Protein AF-A0A023DJX2-F1 (afdb_monomer)

Mean predicted aligned error: 3.24 Å

Radius of gyration: 12.94 Å; Cα contacts (8 Å, |Δi|>4): 183; chains: 1; bounding box: 26×28×33 Å

Sequence (106 aa):
MFADAISPQEKQSIYFDQFLWHIFSYEKLPCLEGKEAMRAFREMNRVICYLFYQEREETYMLINAENLRAEGLRNEHDVCVVDPHFMWTYVQTHEDYCGPYFYRKE

Organism: NCBI:txid1220594

Secondary structure (DSSP, 8-state):
-GGGGS-HHHHHHTTTTT-TTHHHHTTSS--EEHHHHHHHHHH---SEEEEEETT-S-EEEEESGGG--GGGTTTSSSEEEE-TT-SEEEEE-S-TTS--EEEE--

Solvent-accessible surface area (backbone atoms only — not comparable to full-atom values): 6106 Å² total; per-residue (Å²): 101,85,71,72,83,56,54,73,68,57,37,60,77,50,46,34,91,82,36,71,64,31,45,52,80,70,63,74,46,85,62,36,51,35,73,56,11,45,49,56,54,56,67,53,80,27,59,52,34,40,39,33,41,76,95,49,91,62,70,45,79,40,72,71,36,62,79,61,46,61,80,81,45,64,88,43,57,50,32,40,38,29,41,91,81,49,47,38,39,38,34,38,46,67,49,95,90,46,55,32,34,25,38,64,69,130

InterPro domains:
  IPR025454 Protein of unknown function DUF4275 [PF14101] (2-102)

pLDDT: mean 92.84, std 4.85, range [72.81, 97.69]

Structure (mmCIF, N/CA/C/O backbone):
data_AF-A0A023DJX2-F1
#
_entry.id   AF-A0A023DJX2-F1
#
loop_
_atom_site.group_PDB
_atom_site.id
_atom_site.type_symbol
_atom_site.label_atom_id
_atom_site.label_alt_id
_atom_site.label_comp_id
_atom_site.label_asym_id
_atom_site.label_entity_id
_atom_site.label_seq_id
_atom_site.pdbx_PDB_ins_code
_atom_site.Cartn_x
_atom_site.Cartn_y
_atom_site.Cartn_z
_atom_site.occupancy
_atom_site.B_iso_or_equiv
_atom_site.auth_seq_id
_atom_site.auth_comp_id
_atom_site.auth_asym_id
_atom_site.auth_atom_id
_atom_site.pdbx_PDB_model_num
ATOM 1 N N . MET A 1 1 ? -3.449 11.233 3.055 1.00 72.81 1 MET A N 1
ATOM 2 C CA . MET A 1 1 ? -2.957 9.877 3.360 1.00 72.81 1 MET A CA 1
ATOM 3 C C . MET A 1 1 ? -4.141 8.913 3.468 1.00 72.81 1 MET A C 1
ATOM 5 O O . MET A 1 1 ? -5.228 9.355 3.812 1.00 72.81 1 MET A O 1
ATOM 9 N N . PHE A 1 2 ? -3.993 7.628 3.125 1.00 82.00 2 PHE A N 1
ATOM 10 C CA . PHE A 1 2 ? -5.112 6.659 3.146 1.00 82.00 2 PHE A CA 1
ATOM 11 C C . PHE A 1 2 ? -5.768 6.542 4.536 1.00 82.00 2 PHE A C 1
ATOM 13 O O . PHE A 1 2 ? -6.980 6.414 4.643 1.00 82.00 2 PHE A O 1
ATOM 20 N N . ALA A 1 3 ? -4.993 6.713 5.606 1.00 86.75 3 ALA A N 1
ATOM 21 C CA . ALA A 1 3 ? -5.478 6.663 6.983 1.00 86.75 3 ALA A CA 1
ATOM 22 C C . ALA A 1 3 ? -6.226 7.926 7.463 1.00 86.75 3 ALA A C 1
ATOM 24 O O . ALA A 1 3 ? -6.594 7.992 8.637 1.00 86.75 3 ALA A O 1
ATOM 25 N N . ASP A 1 4 ? -6.435 8.934 6.611 1.00 86.69 4 ASP A N 1
ATOM 26 C CA . ASP A 1 4 ? -7.188 10.147 6.981 1.00 86.69 4 ASP A CA 1
ATOM 27 C C . ASP A 1 4 ? -8.694 9.871 7.117 1.00 86.69 4 ASP A C 1
ATOM 29 O O . ASP A 1 4 ? -9.410 10.639 7.751 1.00 86.69 4 ASP A O 1
ATOM 33 N N . ALA A 1 5 ? -9.170 8.768 6.534 1.00 80.75 5 ALA A N 1
ATOM 34 C CA . ALA A 1 5 ? -10.581 8.404 6.490 1.00 80.75 5 ALA A CA 1
ATOM 35 C C . ALA A 1 5 ? -11.103 7.708 7.762 1.00 80.75 5 ALA A C 1
ATOM 37 O O . ALA A 1 5 ? -12.313 7.549 7.891 1.00 80.75 5 ALA A O 1
ATOM 38 N N . ILE A 1 6 ? -10.229 7.304 8.694 1.00 89.06 6 ILE A N 1
ATOM 39 C CA . ILE A 1 6 ? -10.627 6.596 9.924 1.00 89.06 6 ILE A CA 1
ATOM 40 C C . ILE A 1 6 ? -10.225 7.364 11.188 1.00 89.06 6 ILE A C 1
ATOM 42 O O . ILE A 1 6 ? -9.178 8.021 11.242 1.00 89.06 6 ILE A O 1
ATOM 46 N N . SER A 1 7 ? -11.058 7.269 12.225 1.00 93.38 7 SER A N 1
ATOM 47 C CA . SER A 1 7 ? -10.866 7.968 13.499 1.00 93.38 7 SER A CA 1
ATOM 48 C C . SER A 1 7 ? -9.686 7.411 14.318 1.00 93.38 7 SER A C 1
ATOM 50 O O . SER A 1 7 ? -9.264 6.268 14.116 1.00 93.38 7 SER A O 1
ATOM 52 N N . PRO A 1 8 ? -9.143 8.171 15.292 1.00 94.38 8 PRO A N 1
ATOM 53 C CA . PRO A 1 8 ? -8.109 7.667 16.201 1.00 94.38 8 PRO A CA 1
ATOM 54 C C . PRO A 1 8 ? -8.528 6.411 16.978 1.00 94.38 8 PRO A C 1
ATOM 56 O O . PRO A 1 8 ? -7.716 5.511 17.180 1.00 94.38 8 PRO A O 1
ATOM 59 N N . GLN A 1 9 ? -9.796 6.326 17.385 1.00 95.12 9 GLN A N 1
ATOM 60 C CA . GLN A 1 9 ? -10.342 5.166 18.091 1.00 95.12 9 GLN A CA 1
ATOM 61 C C . GLN A 1 9 ? -10.365 3.927 17.190 1.00 95.12 9 GLN A C 1
ATOM 63 O O . GLN A 1 9 ? -9.994 2.839 17.629 1.00 95.12 9 GLN A O 1
ATOM 68 N N . GLU A 1 10 ? -10.736 4.085 15.917 1.00 95.31 10 GLU A N 1
ATOM 69 C CA . GLU A 1 10 ? -10.678 2.991 14.943 1.00 95.31 10 GLU A CA 1
ATOM 70 C C . GLU A 1 10 ? -9.241 2.538 14.693 1.00 95.31 10 GLU A C 1
ATOM 72 O O . GLU A 1 10 ? -8.988 1.335 14.718 1.00 95.31 10 GLU A O 1
ATOM 77 N N . LYS A 1 11 ? -8.293 3.478 14.554 1.00 95.31 11 LYS A N 1
ATOM 78 C CA . LYS A 1 11 ? -6.856 3.174 14.429 1.00 95.31 11 LYS A CA 1
ATOM 79 C C . LYS A 1 11 ? -6.346 2.343 15.604 1.00 95.31 11 LYS A C 1
ATOM 81 O O . LYS A 1 11 ? -5.651 1.354 15.396 1.00 95.31 11 LYS A O 1
ATOM 86 N N . GLN A 1 12 ? -6.727 2.705 16.827 1.00 96.19 12 GLN A N 1
ATOM 87 C CA . GLN A 1 12 ? -6.350 1.947 18.019 1.00 96.19 12 GLN A CA 1
ATOM 88 C C . GLN A 1 12 ? -6.967 0.540 18.025 1.00 96.19 12 GLN A C 1
ATOM 90 O O . GLN A 1 12 ? -6.288 -0.421 18.370 1.00 96.19 12 GLN A O 1
ATOM 95 N N . SER A 1 13 ? -8.235 0.404 17.615 1.00 96.69 13 SER A N 1
ATOM 96 C CA . SER A 1 13 ? -8.944 -0.887 17.617 1.00 96.69 13 SER A CA 1
ATOM 97 C C . SER A 1 13 ? -8.364 -1.926 16.653 1.00 96.69 13 SER A C 1
ATOM 99 O O . SER A 1 13 ? -8.615 -3.116 16.824 1.00 96.69 13 SER A O 1
ATOM 101 N N . ILE A 1 14 ? -7.596 -1.477 15.658 1.00 96.44 14 ILE A N 1
ATOM 102 C CA . ILE A 1 14 ? -6.943 -2.325 14.656 1.00 96.44 14 ILE A CA 1
ATOM 103 C C . ILE A 1 14 ? -5.422 -2.349 14.822 1.00 96.44 14 ILE A C 1
ATOM 105 O O . ILE A 1 14 ? -4.741 -2.811 13.921 1.00 96.44 14 ILE A O 1
ATOM 109 N N . TYR A 1 15 ? -4.862 -1.832 15.922 1.00 95.81 15 TYR A N 1
ATOM 110 C CA . TYR A 1 15 ? -3.406 -1.786 16.140 1.00 95.81 15 TYR A CA 1
ATOM 111 C C . TYR A 1 15 ? -2.644 -1.114 14.979 1.00 95.81 15 TYR A C 1
ATOM 113 O O . TYR A 1 15 ? -1.611 -1.604 14.522 1.00 95.81 15 TYR A O 1
ATOM 121 N N . PHE A 1 16 ? -3.189 -0.013 14.451 1.00 93.81 16 PHE A N 1
ATOM 122 C CA . PHE A 1 16 ? -2.635 0.696 13.289 1.00 93.81 16 PHE A CA 1
ATOM 123 C C . PHE A 1 16 ? -1.227 1.265 13.537 1.00 93.81 16 PHE A C 1
ATOM 125 O O . PHE A 1 16 ? -0.466 1.486 12.602 1.00 93.81 16 PHE A O 1
ATOM 132 N N . ASP A 1 17 ? -0.889 1.519 14.800 1.00 91.12 17 ASP A N 1
ATOM 133 C CA . ASP A 1 17 ? 0.437 1.938 15.254 1.00 91.12 17 ASP A CA 1
ATOM 134 C C . ASP A 1 17 ? 1.487 0.823 15.151 1.00 91.12 17 ASP A C 1
ATOM 136 O O . ASP A 1 17 ? 2.674 1.118 15.042 1.00 91.12 17 ASP A O 1
ATOM 140 N N . GLN A 1 18 ? 1.056 -0.441 15.160 1.00 92.50 18 GLN A N 1
ATOM 141 C CA . GLN A 1 18 ? 1.936 -1.594 14.973 1.00 92.50 18 GLN A CA 1
ATOM 142 C C . GLN A 1 18 ? 2.097 -1.955 13.506 1.00 92.50 18 GLN A C 1
ATOM 144 O O . GLN A 1 18 ? 3.201 -2.311 13.115 1.00 92.50 18 GLN A O 1
ATOM 149 N N . PHE A 1 19 ? 1.021 -1.870 12.714 1.00 94.00 19 PHE A N 1
ATOM 150 C CA . PHE A 1 19 ? 1.029 -2.189 11.288 1.00 94.00 19 PHE A CA 1
ATOM 151 C C . PHE A 1 19 ? 0.048 -1.311 10.499 1.00 94.00 19 PHE A C 1
ATOM 153 O O . PHE A 1 19 ? -1.168 -1.388 10.666 1.00 94.00 19 PHE A O 1
ATOM 160 N N . LEU A 1 20 ? 0.564 -0.506 9.569 1.00 94.31 20 LEU A N 1
ATOM 161 C CA . LEU A 1 20 ? -0.221 0.382 8.708 1.00 94.31 20 LEU A CA 1
ATOM 162 C C . LEU A 1 20 ? -1.182 -0.406 7.816 1.00 94.31 20 LEU A C 1
ATOM 164 O O . LEU A 1 20 ? -2.291 0.050 7.536 1.00 94.31 20 LEU A O 1
ATOM 168 N N . TRP A 1 21 ? -0.777 -1.602 7.381 1.00 95.19 21 TRP A N 1
ATOM 169 C CA . TRP A 1 21 ? -1.601 -2.470 6.544 1.00 95.19 21 TRP A CA 1
ATOM 170 C C . TRP A 1 21 ? -2.801 -3.072 7.287 1.00 95.19 21 TRP A C 1
ATOM 172 O O . TRP A 1 21 ? -3.715 -3.571 6.630 1.00 95.19 21 TRP A O 1
ATOM 182 N N . HIS A 1 22 ? -2.885 -2.947 8.619 1.00 95.81 22 HIS A N 1
ATOM 183 C CA . HIS A 1 22 ? -4.066 -3.372 9.374 1.00 95.81 22 HIS A CA 1
ATOM 184 C C . HIS A 1 22 ? -5.345 -2.648 8.963 1.00 95.81 22 HIS A C 1
ATOM 186 O O . HIS A 1 22 ? -6.433 -3.204 9.080 1.00 95.81 22 HIS A O 1
ATOM 192 N N . ILE A 1 23 ? -5.247 -1.431 8.424 1.00 95.88 23 ILE A N 1
ATOM 193 C CA . ILE A 1 23 ? -6.422 -0.745 7.872 1.00 95.88 23 ILE A CA 1
ATOM 194 C C . ILE A 1 23 ? -7.097 -1.548 6.749 1.00 95.88 23 ILE A C 1
ATOM 196 O O . ILE A 1 23 ? -8.310 -1.442 6.566 1.00 95.88 23 ILE A O 1
ATOM 200 N N . PHE A 1 24 ? -6.323 -2.368 6.036 1.00 95.94 24 PHE A N 1
ATOM 201 C CA . PHE A 1 24 ? -6.796 -3.228 4.960 1.00 95.94 24 PHE A CA 1
ATOM 202 C C . PHE A 1 24 ? -7.198 -4.610 5.476 1.00 95.94 24 PHE A C 1
ATOM 204 O 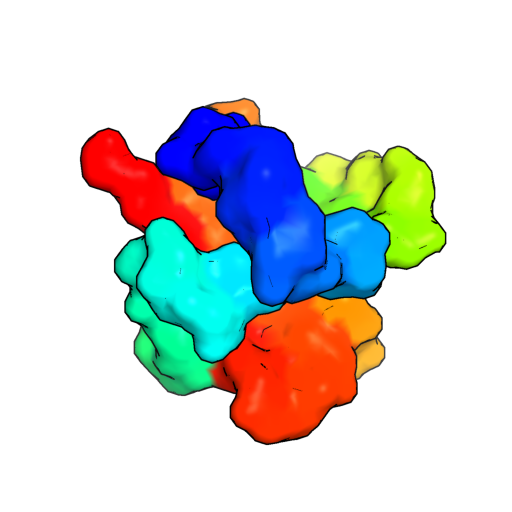O . PHE A 1 24 ? -8.310 -5.041 5.191 1.00 95.94 24 PHE A O 1
ATOM 211 N N . SER A 1 25 ? -6.367 -5.266 6.295 1.00 96.06 25 SER A N 1
ATOM 212 C CA . SER A 1 25 ? -6.680 -6.614 6.807 1.00 96.06 25 SER A CA 1
ATOM 213 C C . SER A 1 25 ? -7.881 -6.649 7.761 1.00 96.06 25 SER A C 1
ATOM 215 O O . SER A 1 25 ? -8.579 -7.654 7.831 1.00 96.06 25 SER A O 1
ATOM 217 N N . TYR A 1 26 ? -8.166 -5.545 8.463 1.00 96.19 26 TYR A N 1
ATOM 218 C CA . TYR A 1 26 ? -9.379 -5.369 9.276 1.00 96.19 26 TYR A CA 1
ATOM 219 C C . TYR A 1 26 ? -10.548 -4.744 8.492 1.00 96.19 26 TYR A C 1
ATOM 221 O O . TYR A 1 26 ? -11.523 -4.294 9.102 1.00 96.19 26 TYR A O 1
ATOM 229 N N . GLU A 1 27 ? -10.440 -4.664 7.162 1.00 95.31 27 GLU A N 1
ATOM 230 C CA . GLU A 1 27 ? -11.498 -4.218 6.246 1.00 95.31 27 GLU A CA 1
ATOM 231 C C . GLU A 1 27 ? -12.040 -2.804 6.545 1.00 95.31 27 GLU A C 1
ATOM 233 O O . GLU A 1 27 ? -13.206 -2.494 6.294 1.00 95.31 27 GLU A O 1
ATOM 238 N N . LYS A 1 28 ? -11.208 -1.906 7.095 1.00 94.88 28 LYS A N 1
ATOM 239 C CA . LYS A 1 28 ? -11.623 -0.525 7.410 1.00 94.88 28 LYS A CA 1
ATOM 240 C C . LYS A 1 28 ? -11.667 0.380 6.186 1.00 94.88 28 LYS A C 1
ATOM 242 O O . LYS A 1 28 ? -12.376 1.383 6.204 1.00 94.88 28 LYS A O 1
ATOM 247 N N . LEU A 1 29 ? -10.928 0.034 5.133 1.00 92.75 29 LEU A N 1
ATOM 248 C CA . LEU A 1 29 ? -11.004 0.687 3.830 1.00 92.75 29 LEU A CA 1
ATOM 249 C C . LEU A 1 29 ? -11.147 -0.341 2.708 1.00 92.75 29 LEU A C 1
ATOM 251 O O . LEU A 1 29 ? -10.503 -1.391 2.763 1.00 92.75 29 LEU A O 1
ATOM 255 N N . PRO A 1 30 ? -11.928 -0.025 1.658 1.00 93.75 30 PRO A N 1
ATOM 256 C CA . PRO A 1 30 ? -12.001 -0.877 0.483 1.00 93.75 30 PRO A CA 1
ATOM 257 C C . PRO A 1 30 ? -10.634 -0.915 -0.201 1.00 93.75 30 PRO A C 1
ATOM 259 O O . PRO A 1 30 ? -10.031 0.124 -0.460 1.00 93.75 30 PRO A O 1
ATOM 262 N N . CYS A 1 31 ? -10.144 -2.107 -0.515 1.00 96.19 31 CYS A N 1
ATOM 263 C CA . CYS A 1 31 ? -8.882 -2.290 -1.218 1.00 96.19 31 CYS A CA 1
ATOM 264 C C . CYS A 1 31 ? -8.940 -3.515 -2.131 1.00 96.19 31 CYS A C 1
ATOM 266 O O . CYS A 1 31 ? -9.836 -4.353 -2.034 1.00 96.19 31 CYS A O 1
ATOM 268 N N . LEU A 1 32 ? -7.979 -3.594 -3.046 1.00 97.69 32 LEU A N 1
ATOM 269 C CA . LEU A 1 32 ? -7.649 -4.831 -3.739 1.00 97.69 32 LEU A CA 1
ATOM 270 C C . LEU A 1 32 ? -6.585 -5.571 -2.930 1.00 97.69 32 LEU A C 1
ATOM 272 O O . LEU A 1 32 ? -5.743 -4.934 -2.297 1.00 97.69 32 LEU A O 1
ATOM 276 N N . GLU A 1 33 ? -6.578 -6.897 -3.024 1.00 97.56 33 GLU A N 1
ATOM 277 C CA . GLU A 1 33 ? -5.627 -7.758 -2.320 1.00 97.56 33 GLU A CA 1
ATOM 278 C C . GLU A 1 33 ? -4.969 -8.770 -3.273 1.00 97.56 33 GLU A C 1
ATOM 280 O O . GLU A 1 33 ? -5.524 -9.151 -4.313 1.00 97.5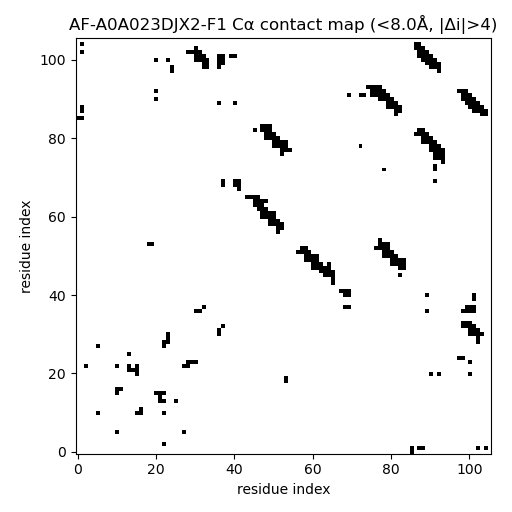6 33 GLU A O 1
ATOM 285 N N . GLY A 1 34 ? -3.750 -9.194 -2.940 1.00 96.00 34 GLY A N 1
ATOM 286 C CA . GLY A 1 34 ? -3.046 -10.275 -3.612 1.00 96.00 34 GLY A CA 1
ATOM 287 C C . GLY A 1 34 ? -2.778 -9.963 -5.083 1.00 96.00 34 GLY A C 1
ATOM 288 O O . GLY A 1 34 ? -2.276 -8.897 -5.444 1.00 96.00 34 GLY A O 1
ATOM 289 N N . LYS A 1 35 ? -3.136 -10.896 -5.972 1.00 96.06 35 LYS A N 1
ATOM 290 C CA . LYS A 1 35 ? -2.902 -10.751 -7.422 1.00 96.06 35 LYS A CA 1
ATOM 291 C C . LYS A 1 35 ? -3.610 -9.535 -8.024 1.00 96.06 35 LYS A C 1
ATOM 293 O O . LYS A 1 35 ? -3.083 -8.934 -8.959 1.00 96.06 35 LYS A O 1
ATOM 298 N N . GLU A 1 36 ? -4.769 -9.162 -7.488 1.00 97.62 36 GLU A N 1
ATOM 299 C CA . GLU A 1 36 ? -5.518 -7.994 -7.953 1.00 97.62 36 GLU A CA 1
ATOM 300 C C . GLU A 1 36 ? -4.811 -6.694 -7.565 1.00 97.62 36 GLU A C 1
ATOM 302 O O . GLU A 1 36 ? -4.655 -5.804 -8.405 1.00 97.62 36 GLU A O 1
ATOM 307 N N . ALA A 1 37 ? -4.277 -6.627 -6.342 1.00 97.31 37 ALA A N 1
ATOM 308 C CA . ALA A 1 37 ? -3.435 -5.519 -5.902 1.00 97.31 37 ALA A CA 1
ATOM 309 C C . ALA A 1 37 ? -2.170 -5.385 -6.759 1.00 97.31 37 ALA A C 1
ATOM 311 O O . ALA A 1 37 ? -1.849 -4.294 -7.232 1.00 97.31 37 ALA A O 1
ATOM 312 N N . MET A 1 38 ? -1.480 -6.501 -7.018 1.00 96.38 38 MET A N 1
ATOM 313 C CA . MET A 1 38 ? -0.279 -6.526 -7.862 1.00 96.38 38 MET A CA 1
ATOM 314 C C . MET A 1 38 ? -0.573 -6.045 -9.289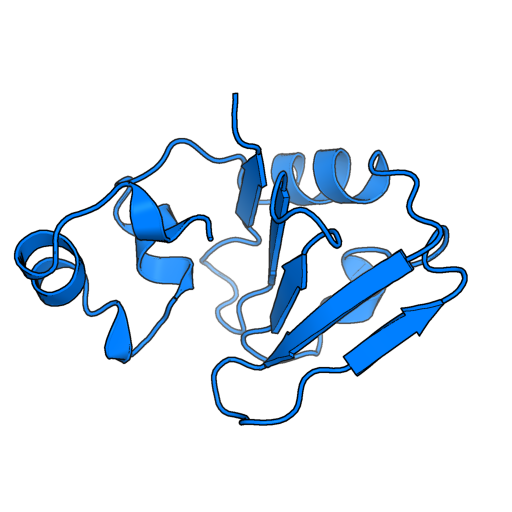 1.00 96.38 38 MET A C 1
ATOM 316 O O . MET A 1 38 ? 0.214 -5.293 -9.870 1.00 96.38 38 MET A O 1
ATOM 320 N N . ARG A 1 39 ? -1.714 -6.458 -9.859 1.00 96.88 39 ARG A N 1
ATOM 321 C CA . ARG A 1 39 ? -2.151 -6.027 -11.192 1.00 96.88 39 ARG A CA 1
ATOM 322 C C . ARG A 1 39 ? -2.416 -4.524 -11.226 1.00 96.88 39 ARG A C 1
ATOM 324 O O . ARG A 1 39 ? -1.836 -3.842 -12.068 1.00 96.88 39 ARG A O 1
ATOM 331 N N . ALA A 1 40 ? -3.208 -4.011 -10.287 1.00 96.75 40 ALA A N 1
ATOM 332 C CA . ALA A 1 40 ? -3.505 -2.584 -10.204 1.00 96.75 40 ALA A CA 1
ATOM 333 C C . ALA A 1 40 ? -2.233 -1.745 -9.999 1.00 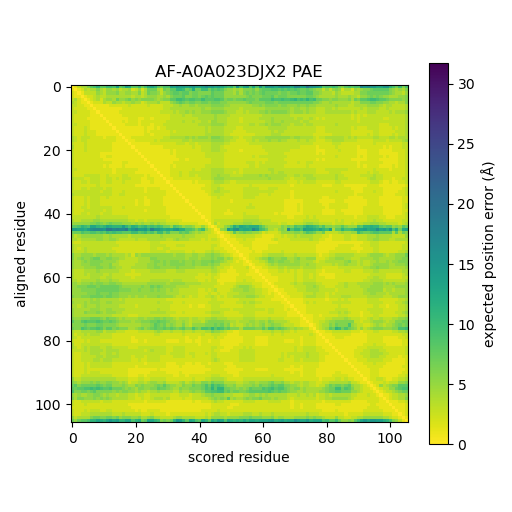96.75 40 ALA A C 1
ATOM 335 O O . ALA A 1 40 ? -2.028 -0.742 -10.681 1.00 96.75 40 ALA A O 1
ATOM 336 N N . PHE A 1 41 ? -1.317 -2.200 -9.139 1.00 95.94 41 PHE A N 1
ATOM 337 C CA . PHE A 1 41 ? -0.032 -1.539 -8.916 1.00 95.94 41 PHE A CA 1
ATOM 338 C C . PHE A 1 41 ? 0.851 -1.486 -10.166 1.00 95.94 41 PHE A C 1
ATOM 340 O O . PHE A 1 41 ? 1.527 -0.479 -10.396 1.00 95.94 41 PHE A O 1
ATOM 347 N N . ARG A 1 42 ? 0.858 -2.549 -10.979 1.00 94.81 42 ARG A N 1
ATOM 348 C CA . ARG A 1 42 ? 1.587 -2.601 -12.256 1.00 94.81 42 ARG A CA 1
ATOM 349 C C . ARG A 1 42 ? 1.000 -1.646 -13.298 1.00 94.81 42 ARG A C 1
ATOM 351 O O . ARG A 1 42 ? 1.748 -1.131 -14.123 1.00 94.81 42 ARG A O 1
ATOM 358 N N . GLU A 1 43 ? -0.313 -1.441 -13.287 1.00 94.25 43 GLU A N 1
ATOM 359 C CA . GLU A 1 43 ? -1.008 -0.549 -14.224 1.00 94.25 43 GLU A CA 1
ATOM 360 C C . GLU A 1 43 ? -0.799 0.936 -13.903 1.00 94.25 43 GLU A C 1
ATOM 362 O O . GLU A 1 43 ? -1.005 1.788 -14.769 1.00 94.25 43 GLU A O 1
ATOM 367 N N . MET A 1 44 ? -0.346 1.265 -12.688 1.00 92.19 44 MET A N 1
ATOM 368 C CA . MET A 1 44 ? 0.028 2.633 -12.340 1.00 92.19 44 MET A CA 1
ATOM 369 C C . MET A 1 44 ? 1.303 3.0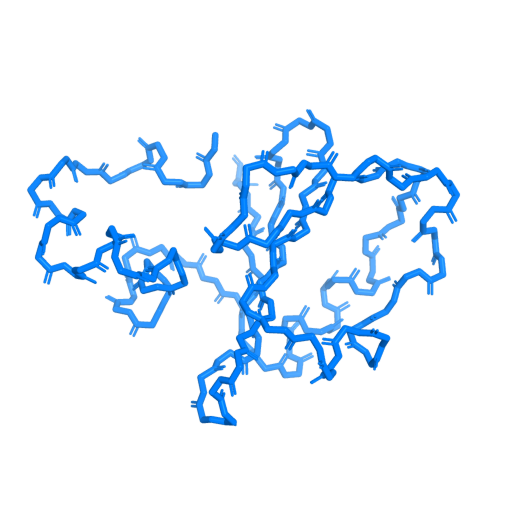28 -13.094 1.00 92.19 44 MET A C 1
ATOM 371 O O . MET A 1 44 ? 2.414 2.671 -12.702 1.00 92.19 44 MET A O 1
ATOM 375 N N . ASN A 1 45 ? 1.144 3.788 -14.177 1.00 76.75 45 ASN A N 1
ATOM 376 C CA . ASN A 1 45 ? 2.260 4.416 -14.872 1.00 76.75 45 ASN A CA 1
ATOM 377 C C . ASN A 1 45 ? 2.775 5.595 -14.034 1.00 76.75 45 ASN A C 1
ATOM 379 O O . ASN A 1 45 ? 2.039 6.551 -13.787 1.00 76.75 45 ASN A O 1
ATOM 383 N N . ARG A 1 46 ? 4.019 5.509 -13.558 1.00 82.56 46 ARG A N 1
ATOM 384 C CA . ARG A 1 46 ? 4.582 6.451 -12.586 1.00 82.56 46 ARG A CA 1
ATOM 385 C C . ARG A 1 46 ? 5.993 6.870 -12.971 1.00 82.56 46 ARG A C 1
ATOM 387 O O . ARG A 1 46 ? 6.929 6.084 -12.886 1.00 82.56 46 ARG A O 1
ATOM 394 N N . VAL A 1 47 ? 6.138 8.149 -13.302 1.00 86.25 47 VAL A N 1
ATOM 395 C CA . VAL A 1 47 ? 7.454 8.793 -13.418 1.00 86.25 47 VAL A CA 1
ATOM 396 C C . VAL A 1 47 ? 8.052 9.009 -12.025 1.00 86.25 47 VAL A C 1
ATOM 398 O O . VAL A 1 47 ? 9.258 8.887 -11.850 1.00 86.25 47 VAL A O 1
ATOM 401 N N . ILE A 1 48 ? 7.217 9.298 -11.017 1.00 93.69 48 ILE A N 1
ATOM 402 C CA . ILE A 1 48 ? 7.647 9.531 -9.632 1.00 93.69 48 ILE A CA 1
ATOM 403 C C . ILE A 1 48 ? 6.729 8.777 -8.666 1.00 93.69 48 ILE A C 1
ATOM 405 O O . ILE A 1 48 ? 5.506 8.824 -8.808 1.00 93.69 48 ILE A O 1
ATOM 409 N N . CYS A 1 49 ? 7.312 8.120 -7.665 1.00 95.75 49 CYS A N 1
ATOM 410 C CA . CYS A 1 49 ? 6.606 7.638 -6.477 1.00 95.75 49 CYS A CA 1
ATOM 411 C C . CYS A 1 49 ? 7.494 7.747 -5.235 1.00 95.75 49 CYS A C 1
ATOM 413 O O . CYS A 1 49 ? 8.717 7.853 -5.339 1.00 95.75 49 CYS A O 1
ATOM 415 N N . TYR A 1 50 ? 6.873 7.683 -4.064 1.00 96.12 50 TYR A N 1
ATOM 416 C CA . TYR A 1 50 ? 7.569 7.591 -2.788 1.00 96.12 50 TYR A CA 1
ATOM 417 C C . TYR A 1 50 ? 7.464 6.172 -2.246 1.00 96.12 50 TYR A C 1
ATOM 419 O O . TYR A 1 50 ? 6.403 5.554 -2.329 1.00 96.12 50 TYR A O 1
ATOM 427 N N . LEU A 1 51 ? 8.569 5.673 -1.707 1.00 95.50 51 LEU A N 1
ATOM 428 C CA . LEU A 1 51 ? 8.680 4.385 -1.043 1.00 95.50 51 LEU A CA 1
ATOM 429 C C . LEU A 1 51 ? 9.170 4.627 0.378 1.00 95.50 51 LEU A C 1
ATOM 431 O O . LEU A 1 51 ? 10.170 5.313 0.575 1.00 95.50 51 LEU A O 1
ATOM 435 N N . PHE A 1 52 ? 8.489 4.060 1.361 1.00 95.44 52 PHE A N 1
ATOM 436 C CA . PHE A 1 52 ? 8.932 4.101 2.748 1.00 95.44 52 PHE A CA 1
ATOM 437 C C . PHE A 1 52 ? 8.627 2.775 3.429 1.00 95.44 52 PHE A C 1
ATOM 439 O O . PHE A 1 52 ? 7.662 2.088 3.086 1.00 95.44 52 PHE A O 1
ATOM 446 N N . TYR A 1 53 ? 9.479 2.432 4.382 1.00 94.50 53 TYR A N 1
ATOM 447 C CA . TYR A 1 53 ? 9.302 1.270 5.235 1.00 94.50 53 TYR A CA 1
ATOM 448 C C . TYR A 1 53 ? 8.625 1.721 6.512 1.00 94.50 53 TYR A C 1
ATOM 450 O O . TYR A 1 53 ? 8.943 2.787 7.036 1.00 94.50 53 TYR A O 1
ATOM 458 N N . GLN A 1 54 ? 7.695 0.927 7.013 1.00 89.44 54 GLN A N 1
ATOM 459 C CA . GLN A 1 54 ? 6.962 1.288 8.215 1.00 89.44 54 GLN A CA 1
ATOM 460 C C . GLN A 1 54 ? 7.877 1.447 9.438 1.00 89.44 54 GLN A C 1
ATOM 462 O O . GLN A 1 54 ? 7.641 2.309 10.280 1.00 89.44 54 GLN A O 1
ATOM 467 N N . GLU A 1 55 ? 8.917 0.623 9.543 1.00 89.12 55 GLU A N 1
ATOM 468 C CA . GLU A 1 55 ? 9.840 0.608 10.676 1.00 89.12 55 GLU A CA 1
ATOM 469 C C . GLU A 1 55 ? 10.941 1.680 10.606 1.00 89.12 55 GLU A C 1
ATOM 471 O O . GLU A 1 55 ? 11.841 1.689 11.448 1.00 89.12 55 GLU A O 1
ATOM 476 N N . ARG A 1 56 ? 10.902 2.561 9.598 1.00 91.81 56 ARG A N 1
ATOM 477 C CA . ARG A 1 56 ? 11.971 3.518 9.290 1.00 91.81 56 ARG A CA 1
ATOM 478 C C . ARG A 1 56 ? 11.429 4.933 9.139 1.00 91.81 56 ARG A C 1
ATOM 480 O O . ARG A 1 56 ? 10.303 5.139 8.699 1.00 91.81 56 ARG A O 1
ATOM 487 N N . GLU A 1 57 ? 12.253 5.920 9.478 1.00 91.88 57 GLU A N 1
ATOM 488 C CA . GLU A 1 57 ? 11.901 7.335 9.293 1.00 91.88 57 GLU A CA 1
ATOM 489 C C . GLU A 1 57 ? 12.201 7.814 7.864 1.00 91.88 57 GLU A C 1
ATOM 491 O O . GLU A 1 57 ? 11.664 8.822 7.398 1.00 91.88 57 GLU A O 1
ATOM 496 N N . GLU A 1 58 ? 13.059 7.094 7.140 1.00 94.44 58 GLU A N 1
ATOM 497 C CA . GLU A 1 58 ? 13.469 7.445 5.793 1.00 94.44 58 GLU A CA 1
ATOM 498 C C . GLU A 1 58 ? 12.363 7.199 4.762 1.00 94.44 58 G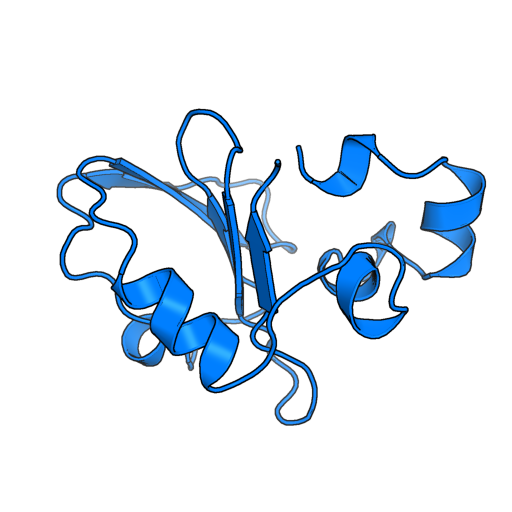LU A C 1
ATOM 500 O O . GLU A 1 58 ? 11.722 6.149 4.704 1.00 94.44 58 GLU A O 1
ATOM 505 N N . THR A 1 59 ? 12.203 8.167 3.861 1.00 95.44 59 THR A N 1
ATOM 506 C CA . THR A 1 59 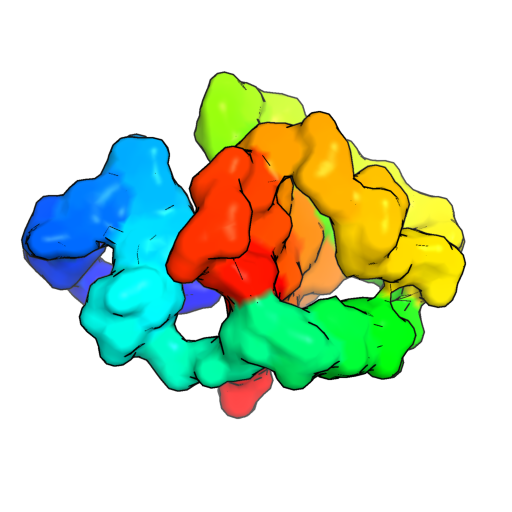? 11.378 8.036 2.660 1.00 95.44 59 THR A CA 1
ATOM 507 C C . THR A 1 59 ? 12.252 8.209 1.428 1.00 95.44 59 THR A C 1
ATOM 509 O O . THR A 1 59 ? 13.001 9.179 1.302 1.00 95.44 59 THR A O 1
ATOM 512 N N . TYR A 1 60 ? 12.125 7.283 0.487 1.00 95.25 60 TYR A N 1
ATOM 513 C CA . TYR A 1 60 ? 12.838 7.290 -0.778 1.00 95.25 60 TYR A CA 1
ATOM 514 C C . TYR A 1 60 ? 11.936 7.833 -1.879 1.00 95.25 60 TYR A C 1
ATOM 516 O O . TYR A 1 60 ? 10.815 7.368 -2.075 1.00 95.25 60 TYR A O 1
ATOM 524 N N . MET A 1 61 ? 12.440 8.800 -2.636 1.00 96.56 61 MET A N 1
ATOM 525 C CA . MET A 1 61 ? 11.805 9.241 -3.872 1.00 96.56 61 MET A CA 1
ATOM 526 C C . MET A 1 61 ? 12.391 8.446 -5.036 1.00 96.56 61 MET A C 1
ATOM 528 O O . MET A 1 61 ? 13.590 8.521 -5.305 1.00 96.56 61 MET A O 1
ATOM 532 N N . LEU A 1 62 ? 11.544 7.698 -5.734 1.00 94.56 62 LEU A N 1
ATOM 533 C CA . LEU A 1 62 ? 11.924 6.946 -6.922 1.00 94.56 62 LEU A CA 1
ATOM 534 C C . LEU A 1 62 ? 11.555 7.754 -8.165 1.00 94.56 62 LEU A C 1
ATOM 536 O O . LEU A 1 62 ? 10.401 8.146 -8.331 1.00 94.56 62 LEU A O 1
ATOM 540 N N . ILE A 1 63 ? 12.542 7.988 -9.030 1.00 93.69 63 ILE A N 1
ATOM 541 C CA . ILE A 1 63 ? 12.392 8.667 -10.322 1.00 93.69 63 ILE A CA 1
ATOM 542 C C . ILE A 1 63 ? 12.491 7.610 -11.427 1.00 93.69 63 ILE A C 1
ATOM 544 O O . ILE A 1 63 ? 13.320 6.706 -11.336 1.00 93.69 63 ILE A O 1
ATOM 548 N N . ASN A 1 64 ? 11.669 7.740 -12.468 1.00 92.75 64 ASN A N 1
ATOM 549 C CA . ASN A 1 64 ? 11.491 6.760 -13.543 1.00 92.75 64 ASN A CA 1
ATOM 550 C C . ASN A 1 64 ? 11.079 5.380 -12.992 1.00 92.75 64 ASN A C 1
ATOM 552 O O . ASN A 1 64 ? 11.706 4.346 -13.241 1.00 92.75 64 ASN A O 1
ATOM 556 N N . ALA A 1 65 ? 10.027 5.381 -12.169 1.00 92.56 65 ALA A N 1
ATOM 557 C CA . ALA A 1 65 ? 9.520 4.200 -11.477 1.00 92.56 65 ALA A CA 1
ATOM 558 C C . ALA A 1 65 ? 8.560 3.345 -12.334 1.00 92.56 65 ALA A C 1
ATOM 560 O O . ALA A 1 65 ? 7.885 2.456 -11.803 1.00 92.56 65 ALA A O 1
ATOM 561 N N . GLU A 1 66 ? 8.503 3.556 -13.655 1.00 92.38 66 GLU A N 1
ATOM 562 C CA . GLU A 1 66 ? 7.580 2.870 -14.571 1.00 92.38 66 GLU A CA 1
ATOM 563 C C . GLU A 1 66 ? 7.842 1.364 -14.642 1.00 92.38 66 GLU A C 1
ATOM 565 O O . GLU A 1 66 ? 6.960 0.595 -15.027 1.00 92.38 66 GLU A O 1
ATOM 570 N N . ASN A 1 67 ? 9.043 0.929 -14.252 1.00 90.94 67 ASN A N 1
ATOM 571 C CA . ASN A 1 67 ? 9.453 -0.473 -14.189 1.00 90.94 67 ASN A CA 1
ATOM 572 C C . ASN A 1 67 ? 9.393 -1.073 -12.780 1.00 90.94 67 ASN A C 1
ATOM 574 O O . ASN A 1 67 ? 9.677 -2.257 -12.627 1.00 90.94 67 ASN A O 1
ATOM 578 N N . LEU A 1 68 ? 8.996 -0.308 -11.757 1.00 93.25 68 LEU A N 1
ATOM 579 C CA . LEU A 1 68 ? 8.792 -0.859 -10.419 1.00 93.25 68 LEU A CA 1
ATOM 580 C C . LEU A 1 68 ? 7.619 -1.845 -10.456 1.00 93.25 68 LEU A C 1
ATOM 582 O O . LEU A 1 68 ? 6.534 -1.510 -10.944 1.00 93.25 68 LEU A O 1
ATOM 586 N N . ARG A 1 69 ? 7.823 -3.059 -9.952 1.00 93.50 69 ARG A N 1
ATOM 587 C CA . ARG A 1 69 ? 6.814 -4.124 -9.912 1.00 93.50 69 ARG A CA 1
ATOM 588 C C . ARG A 1 69 ? 6.752 -4.744 -8.522 1.00 93.50 69 ARG A C 1
ATOM 590 O O . ARG A 1 69 ? 7.713 -4.637 -7.765 1.00 93.50 69 ARG A O 1
ATOM 597 N N . ALA A 1 70 ? 5.637 -5.404 -8.216 1.00 94.38 70 ALA A N 1
ATOM 598 C CA . ALA A 1 70 ? 5.428 -6.094 -6.945 1.00 94.38 70 ALA A CA 1
ATOM 599 C C . ALA A 1 70 ? 6.514 -7.149 -6.678 1.00 94.38 70 ALA A C 1
ATOM 601 O O . ALA A 1 70 ? 7.001 -7.280 -5.563 1.00 94.38 70 ALA A O 1
ATOM 602 N N . GLU A 1 71 ? 6.970 -7.844 -7.721 1.00 93.31 71 GLU A N 1
ATOM 603 C CA . GLU A 1 71 ? 8.026 -8.853 -7.638 1.00 93.31 71 GLU A CA 1
ATOM 604 C C . GLU A 1 71 ? 9.355 -8.273 -7.139 1.00 93.31 71 GLU A C 1
ATOM 606 O O . GLU A 1 71 ? 10.096 -8.964 -6.446 1.00 93.31 71 GLU A O 1
ATOM 611 N N . GLY A 1 72 ? 9.639 -7.004 -7.454 1.00 92.50 72 GLY A N 1
ATOM 612 C CA . GLY A 1 72 ? 10.826 -6.297 -6.969 1.00 92.50 72 GLY A CA 1
ATOM 613 C C . GLY A 1 72 ? 10.744 -5.897 -5.495 1.00 92.50 72 GLY A C 1
ATOM 614 O O . GLY A 1 72 ? 11.768 -5.564 -4.917 1.00 92.50 72 GLY A O 1
ATOM 615 N N . LEU A 1 73 ? 9.550 -5.945 -4.899 1.00 93.19 73 LEU A N 1
ATOM 616 C CA . LEU A 1 73 ? 9.299 -5.620 -3.494 1.00 93.19 73 LEU A CA 1
ATOM 617 C C . LEU A 1 73 ? 9.066 -6.872 -2.640 1.00 93.19 73 LEU A C 1
ATOM 619 O O . LEU A 1 73 ? 9.005 -6.776 -1.426 1.00 93.19 73 LEU A O 1
ATOM 623 N N . ARG A 1 74 ? 8.944 -8.059 -3.244 1.00 87.25 74 ARG A N 1
ATOM 624 C CA . ARG A 1 74 ? 8.516 -9.288 -2.555 1.00 87.25 74 ARG A CA 1
ATOM 625 C C . ARG A 1 74 ? 9.408 -9.705 -1.377 1.00 87.25 74 ARG A C 1
ATOM 627 O O . ARG A 1 74 ? 8.930 -10.383 -0.480 1.00 87.25 74 ARG A O 1
ATOM 634 N N . ASN A 1 75 ? 10.691 -9.347 -1.413 1.00 86.19 75 ASN A N 1
ATOM 635 C CA . ASN A 1 75 ? 11.649 -9.660 -0.347 1.00 86.19 75 ASN A CA 1
ATOM 636 C C . ASN A 1 75 ? 11.866 -8.485 0.621 1.00 86.19 75 ASN A C 1
ATOM 638 O O . ASN A 1 75 ? 12.732 -8.568 1.489 1.00 86.19 75 ASN A O 1
ATOM 642 N N . GLU A 1 76 ? 11.141 -7.385 0.432 1.00 87.25 76 GLU A N 1
ATOM 643 C CA . GLU A 1 76 ? 11.145 -6.254 1.352 1.00 87.25 76 GLU A CA 1
ATOM 644 C C . GLU A 1 76 ? 10.254 -6.558 2.566 1.00 87.25 76 GLU A C 1
ATOM 646 O O . GLU A 1 76 ? 9.399 -7.443 2.522 1.00 87.25 76 GLU A O 1
ATOM 651 N N . HIS A 1 77 ? 10.465 -5.819 3.658 1.00 86.88 77 HIS A N 1
ATOM 652 C CA . HIS A 1 77 ? 9.582 -5.840 4.830 1.00 86.88 77 HIS A CA 1
ATOM 653 C C . HIS A 1 77 ? 8.265 -5.083 4.543 1.00 86.88 77 HIS A C 1
ATOM 655 O O . HIS A 1 77 ? 7.834 -4.986 3.394 1.00 86.88 77 HIS A O 1
ATOM 661 N N . ASP A 1 78 ? 7.616 -4.531 5.571 1.00 93.62 78 ASP A N 1
ATOM 662 C CA . ASP A 1 78 ? 6.379 -3.759 5.434 1.00 93.62 78 ASP A CA 1
ATOM 663 C C . ASP A 1 78 ? 6.640 -2.423 4.721 1.00 93.62 78 ASP A C 1
ATOM 665 O O . ASP A 1 78 ? 6.935 -1.394 5.337 1.00 93.62 78 ASP A O 1
ATOM 669 N N . VAL A 1 79 ? 6.547 -2.448 3.390 1.00 95.50 79 VAL A N 1
ATOM 670 C CA . VAL A 1 79 ? 6.862 -1.317 2.518 1.00 95.50 79 VAL A CA 1
ATOM 671 C C . VAL A 1 79 ? 5.606 -0.755 1.867 1.00 95.50 79 VAL A C 1
ATOM 673 O O . VAL A 1 79 ? 4.784 -1.464 1.281 1.00 95.50 79 VAL A O 1
ATOM 676 N N . CYS A 1 80 ? 5.478 0.565 1.941 1.00 95.75 80 CYS A N 1
ATOM 677 C CA . CYS A 1 80 ? 4.424 1.325 1.292 1.00 95.75 80 CYS A CA 1
ATOM 678 C C . CYS A 1 80 ? 4.988 2.076 0.086 1.00 95.75 80 CYS A C 1
ATOM 680 O O . CYS A 1 80 ? 6.021 2.740 0.175 1.00 95.75 80 CYS A O 1
ATOM 682 N N . 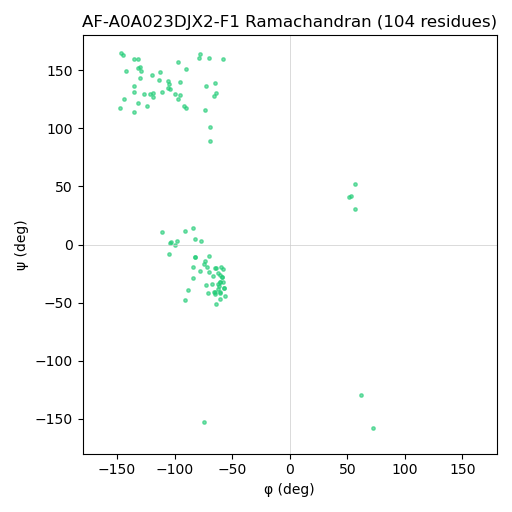VAL A 1 81 ? 4.267 2.022 -1.032 1.00 96.44 81 VAL A N 1
ATOM 683 C CA . VAL A 1 81 ? 4.538 2.819 -2.229 1.00 96.44 81 VAL A CA 1
ATOM 684 C C . VAL A 1 81 ? 3.334 3.702 -2.517 1.00 96.44 81 VAL A C 1
ATOM 686 O O . VAL A 1 81 ? 2.213 3.209 -2.632 1.00 96.44 81 VAL A O 1
ATOM 689 N N . VAL A 1 82 ? 3.564 5.005 -2.653 1.00 95.62 82 VAL A N 1
ATOM 690 C CA . VAL A 1 82 ? 2.518 6.014 -2.872 1.00 95.62 82 VAL A CA 1
ATOM 691 C C . VAL A 1 82 ? 2.885 6.940 -4.024 1.00 95.62 82 VAL A C 1
ATOM 693 O O . VAL A 1 82 ? 4.064 7.187 -4.290 1.00 95.62 82 VAL A O 1
ATOM 696 N N . ASP A 1 83 ? 1.888 7.488 -4.710 1.00 95.12 83 ASP A N 1
ATOM 697 C CA . ASP A 1 83 ? 2.120 8.601 -5.630 1.00 95.12 83 ASP A CA 1
ATOM 698 C C . ASP A 1 83 ? 2.290 9.935 -4.882 1.00 95.12 83 ASP A C 1
ATOM 700 O O . ASP A 1 83 ? 1.892 10.050 -3.718 1.00 95.12 83 ASP A O 1
ATOM 704 N N . PRO A 1 84 ? 2.820 10.980 -5.546 1.00 93.62 84 PRO A N 1
ATOM 705 C CA . PRO A 1 84 ? 3.043 12.279 -4.915 1.00 93.62 84 PRO A CA 1
ATOM 706 C C . PRO A 1 84 ? 1.804 12.979 -4.356 1.00 93.62 84 PRO A C 1
ATOM 708 O O . PRO A 1 84 ? 1.935 13.870 -3.518 1.00 93.62 84 PRO A O 1
ATOM 711 N N . HIS A 1 85 ? 0.609 12.593 -4.801 1.00 92.69 85 HIS A N 1
ATOM 712 C CA . HIS A 1 85 ? -0.650 13.164 -4.338 1.00 92.69 85 HIS A CA 1
ATOM 713 C C . HIS A 1 85 ? -1.391 12.247 -3.356 1.00 92.69 85 HIS A C 1
ATOM 715 O O . HIS A 1 85 ? -2.472 12.606 -2.880 1.00 92.69 85 HIS A O 1
ATOM 721 N N . PHE A 1 86 ? -0.812 11.094 -2.995 1.00 92.44 86 PHE A N 1
ATOM 722 C CA . PHE A 1 86 ? -1.435 10.090 -2.130 1.00 92.44 86 PHE A CA 1
ATOM 723 C C . PHE A 1 86 ? -2.847 9.706 -2.610 1.00 92.44 86 PHE A C 1
ATOM 725 O O . PHE A 1 86 ? -3.779 9.608 -1.800 1.00 92.44 86 PHE A O 1
ATOM 732 N N . MET A 1 87 ? -3.009 9.568 -3.925 1.00 93.38 87 MET A N 1
ATOM 733 C CA . MET A 1 87 ? -4.216 9.102 -4.603 1.00 93.38 87 MET A CA 1
ATOM 734 C C . MET A 1 87 ? -4.289 7.580 -4.649 1.00 93.38 87 MET A C 1
ATOM 736 O O . MET A 1 87 ? -5.387 7.031 -4.628 1.00 93.38 87 MET A O 1
ATOM 740 N N . TRP A 1 88 ? -3.153 6.888 -4.660 1.00 95.00 88 TRP A N 1
ATOM 741 C CA . TRP A 1 88 ? -3.085 5.445 -4.479 1.00 95.00 88 TRP A CA 1
ATOM 742 C C . TRP A 1 88 ? -1.965 5.041 -3.524 1.00 95.00 88 TRP A C 1
ATOM 744 O O . TRP A 1 88 ? -1.034 5.791 -3.226 1.00 95.00 88 TRP A O 1
ATOM 754 N N . THR A 1 89 ? -2.090 3.837 -2.986 1.00 96.00 89 THR A N 1
ATOM 755 C CA . THR A 1 89 ? -1.118 3.237 -2.081 1.00 96.00 89 THR A CA 1
ATOM 756 C C . THR A 1 89 ? -1.050 1.749 -2.364 1.00 96.00 89 THR A C 1
ATOM 758 O O . THR A 1 89 ? -2.070 1.067 -2.345 1.00 96.00 89 THR A O 1
ATOM 761 N N . TYR A 1 90 ? 0.150 1.255 -2.633 1.00 97.00 90 TYR A N 1
ATOM 762 C CA . TYR A 1 90 ? 0.454 -0.168 -2.651 1.00 97.00 90 TYR A CA 1
ATOM 763 C C . TYR A 1 90 ? 1.205 -0.515 -1.374 1.00 97.00 90 TYR A C 1
ATOM 765 O O . TYR A 1 90 ? 2.139 0.199 -1.012 1.00 97.00 90 TYR A O 1
ATOM 773 N N . VAL A 1 91 ? 0.810 -1.592 -0.706 1.00 96.62 91 VAL A N 1
ATOM 774 C CA . VAL A 1 91 ? 1.481 -2.066 0.504 1.00 96.62 91 VAL A CA 1
ATOM 775 C C . VAL A 1 91 ? 1.896 -3.508 0.309 1.00 96.62 91 VAL A C 1
ATOM 777 O O . VAL A 1 91 ? 1.052 -4.377 0.088 1.00 96.62 91 VAL A O 1
ATOM 780 N N . GLN A 1 92 ? 3.198 -3.747 0.386 1.00 96.38 92 GLN A N 1
ATOM 781 C CA . GLN A 1 92 ? 3.764 -5.079 0.494 1.00 96.38 92 GLN A CA 1
ATOM 782 C C . GLN A 1 92 ? 4.008 -5.361 1.971 1.00 96.38 92 GLN A C 1
ATOM 784 O O . GLN A 1 92 ? 4.606 -4.551 2.671 1.00 96.38 92 GLN A O 1
ATOM 789 N N . THR A 1 93 ? 3.506 -6.496 2.425 1.00 94.81 93 THR A N 1
ATOM 790 C CA . THR A 1 93 ? 3.662 -6.999 3.787 1.00 94.81 93 THR A CA 1
ATOM 791 C C . THR A 1 93 ? 4.815 -7.998 3.833 1.00 94.81 93 THR A C 1
ATOM 793 O O . THR A 1 93 ? 5.153 -8.624 2.820 1.00 94.81 93 THR A O 1
ATOM 796 N N . HIS A 1 94 ? 5.380 -8.187 5.020 1.00 89.94 94 HIS A N 1
ATOM 797 C CA . HIS A 1 94 ? 6.301 -9.291 5.292 1.00 89.94 94 HIS A CA 1
ATOM 798 C C . HIS A 1 94 ? 5.582 -10.619 5.619 1.00 89.94 94 HIS A C 1
ATOM 800 O O . HIS A 1 94 ? 6.227 -11.664 5.701 1.00 89.94 94 HIS A O 1
ATOM 806 N N . GLU A 1 95 ? 4.261 -10.590 5.833 1.00 85.62 95 GLU A N 1
ATOM 807 C CA . GLU A 1 95 ? 3.450 -11.765 6.160 1.00 85.62 95 GLU A CA 1
ATOM 808 C C . GLU A 1 95 ? 2.911 -12.452 4.896 1.00 85.62 95 GLU A C 1
ATOM 810 O O . GLU A 1 95 ? 2.080 -11.896 4.182 1.00 85.62 95 GLU A O 1
ATOM 815 N N . ASP A 1 96 ? 3.310 -13.707 4.663 1.00 82.12 96 ASP A N 1
ATOM 816 C CA . ASP A 1 96 ? 2.930 -14.486 3.469 1.00 82.12 96 ASP A CA 1
ATOM 817 C C . ASP A 1 96 ? 1.410 -14.658 3.264 1.00 82.12 96 ASP A C 1
ATOM 819 O O . ASP A 1 96 ? 0.963 -14.961 2.155 1.00 82.12 96 ASP A O 1
ATOM 823 N N . TYR A 1 97 ? 0.615 -14.505 4.328 1.00 86.50 97 TYR A N 1
ATOM 824 C CA . TYR A 1 97 ? -0.834 -14.731 4.325 1.00 86.50 97 TYR A CA 1
ATOM 825 C C . TYR A 1 97 ? -1.669 -13.446 4.306 1.00 86.50 97 TYR A C 1
ATOM 827 O O . TYR A 1 97 ? -2.896 -13.535 4.319 1.00 86.50 97 TYR A O 1
ATOM 835 N N . CYS A 1 98 ? -1.039 -12.272 4.275 1.00 92.25 98 CYS A N 1
ATOM 836 C CA . CYS A 1 98 ? -1.734 -10.989 4.270 1.00 92.25 98 CYS A CA 1
ATOM 837 C C . CYS A 1 98 ? -1.252 -10.142 3.101 1.00 92.25 98 CYS A C 1
ATOM 839 O O . CYS A 1 98 ? -0.055 -9.933 2.958 1.00 92.25 98 CYS A O 1
ATOM 841 N N . GLY A 1 99 ? -2.159 -9.588 2.297 1.00 94.12 99 GLY A N 1
ATOM 842 C CA . GLY A 1 99 ? -1.765 -8.692 1.216 1.00 94.12 99 GLY A CA 1
ATOM 843 C C . GLY A 1 99 ? -1.089 -9.401 0.023 1.00 94.12 99 GLY A C 1
ATOM 844 O O . GLY A 1 99 ? -1.302 -10.591 -0.220 1.00 94.12 99 GLY A O 1
ATOM 845 N N . PRO A 1 100 ? -0.300 -8.670 -0.788 1.00 96.75 100 PRO A N 1
ATOM 846 C CA . PRO A 1 100 ? -0.167 -7.213 -0.768 1.00 96.75 100 PRO A CA 1
ATOM 847 C C . PRO A 1 100 ? -1.511 -6.513 -0.993 1.00 96.75 100 PRO A C 1
ATOM 849 O O . PRO A 1 100 ? -2.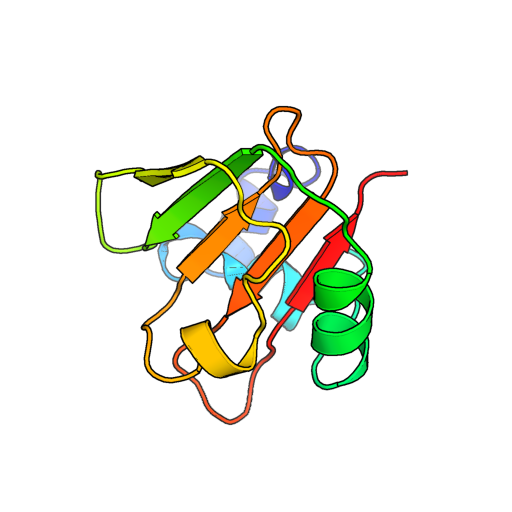434 -7.096 -1.561 1.00 96.75 100 PRO A O 1
ATOM 852 N N . TYR A 1 101 ? -1.608 -5.251 -0.587 1.00 97.50 101 TYR A N 1
ATOM 853 C CA . TYR A 1 101 ? -2.824 -4.448 -0.712 1.00 97.50 101 TYR A CA 1
ATOM 854 C C . TYR A 1 101 ? -2.639 -3.310 -1.710 1.00 97.50 101 TYR A C 1
ATOM 856 O O . TYR A 1 101 ? -1.552 -2.745 -1.842 1.00 97.50 101 TYR A O 1
ATOM 864 N N . PHE A 1 102 ? -3.715 -2.939 -2.397 1.00 97.44 102 PHE A N 1
ATOM 865 C CA . PHE A 1 102 ? -3.760 -1.742 -3.225 1.00 97.44 102 PHE A CA 1
ATOM 866 C C . PHE A 1 102 ? -5.017 -0.936 -2.918 1.00 97.44 102 PHE A C 1
ATOM 868 O O . PHE A 1 102 ? -6.142 -1.408 -3.084 1.00 97.44 102 PHE A O 1
ATOM 875 N N . TYR A 1 103 ? -4.808 0.305 -2.508 1.00 96.44 103 TYR A N 1
ATOM 876 C CA . TYR A 1 103 ? -5.848 1.282 -2.243 1.00 96.44 103 TYR A CA 1
ATOM 877 C C . TYR A 1 103 ? -5.767 2.416 -3.257 1.00 96.44 103 TYR A C 1
ATOM 879 O O . TYR A 1 103 ? -4.677 2.878 -3.595 1.00 96.44 103 TYR A O 1
ATOM 887 N N . ARG A 1 104 ? -6.922 2.908 -3.700 1.00 94.06 104 ARG A N 1
ATOM 888 C CA . ARG A 1 104 ? -7.034 4.125 -4.500 1.00 94.06 104 ARG A CA 1
ATOM 889 C C . ARG A 1 104 ? -8.185 4.957 -3.955 1.00 94.06 104 ARG A C 1
ATOM 891 O O . ARG A 1 104 ? -9.272 4.426 -3.756 1.00 94.06 104 ARG A O 1
ATOM 898 N N . LYS A 1 105 ? -7.936 6.244 -3.731 1.00 89.69 105 LYS A N 1
ATOM 899 C CA . LYS A 1 105 ? -8.982 7.214 -3.410 1.00 89.69 105 LYS A CA 1
ATOM 900 C C . LYS A 1 105 ? -9.920 7.363 -4.602 1.00 89.69 105 LYS A C 1
ATOM 902 O O . LYS A 1 105 ? -9.456 7.405 -5.744 1.00 89.69 105 LYS A O 1
ATOM 907 N N . GLU A 1 106 ? -11.210 7.436 -4.315 1.00 73.81 106 GLU A N 1
ATOM 908 C CA . GLU A 1 106 ? -12.221 7.881 -5.278 1.00 73.81 106 GLU A CA 1
ATOM 909 C C . GLU A 1 106 ? -12.215 9.406 -5.420 1.00 73.81 106 GLU A C 1
ATOM 911 O O . GLU A 1 106 ? -11.914 10.097 -4.416 1.00 73.81 106 GLU A O 1
#

Foldseek 3Di:
DVCPPDDPVVCVVQVCLVPVCSCVVVPVDDWDFDPRLQVVVLPPQDQWKWKDASVDPDIDIDGHCNVPGPVVCQPPAFMWIAHPVRQKIFTDHPDPPGGRIIDGDD